Protein AF-A0A7X9I9Z4-F1 (afdb_monomer_lite)

Structure (mmCIF, N/CA/C/O backbone):
data_AF-A0A7X9I9Z4-F1
#
_entry.id   AF-A0A7X9I9Z4-F1
#
loop_
_atom_site.group_PDB
_atom_site.id
_atom_site.type_symbol
_atom_site.label_atom_id
_atom_site.label_alt_id
_atom_site.label_comp_id
_atom_site.label_asym_id
_atom_site.label_entity_id
_atom_site.label_seq_id
_atom_site.pdbx_PDB_ins_code
_atom_site.Cartn_x
_atom_site.Cartn_y
_atom_site.Cartn_z
_atom_site.occupancy
_atom_site.B_iso_or_equiv
_atom_site.auth_seq_id
_atom_site.auth_comp_id
_atom_site.auth_asym_id
_atom_site.auth_atom_id
_atom_site.pdbx_PDB_model_num
ATOM 1 N N . ASN A 1 1 ? 42.803 -15.560 -2.818 1.00 35.59 1 ASN A N 1
ATOM 2 C CA . ASN A 1 1 ? 41.695 -15.821 -3.758 1.00 35.59 1 ASN A CA 1
ATOM 3 C C . ASN A 1 1 ? 41.104 -14.498 -4.175 1.00 35.59 1 ASN A C 1
ATOM 5 O O . ASN A 1 1 ? 40.700 -13.744 -3.303 1.00 35.59 1 ASN A O 1
ATOM 9 N N . ALA A 1 2 ? 41.193 -14.170 -5.462 1.00 39.62 2 ALA A N 1
ATOM 10 C CA . ALA A 1 2 ? 40.847 -12.855 -5.988 1.00 39.62 2 ALA A CA 1
ATOM 11 C C . ALA A 1 2 ? 39.334 -12.614 -5.877 1.00 39.62 2 ALA A C 1
ATOM 13 O O . ALA A 1 2 ? 38.557 -13.270 -6.563 1.00 39.62 2 ALA A O 1
ATOM 14 N N . ALA A 1 3 ? 38.933 -11.693 -4.999 1.00 50.62 3 ALA A N 1
ATOM 15 C CA . ALA A 1 3 ? 37.580 -11.156 -4.969 1.00 50.62 3 ALA A CA 1
ATOM 16 C C . ALA A 1 3 ? 37.408 -10.282 -6.216 1.00 50.62 3 ALA A C 1
ATOM 18 O O . ALA A 1 3 ? 38.032 -9.224 -6.324 1.00 50.62 3 ALA A O 1
ATOM 19 N N . TYR A 1 4 ? 36.643 -10.756 -7.198 1.00 59.09 4 TYR A N 1
ATOM 20 C CA . TYR A 1 4 ? 36.340 -9.946 -8.371 1.00 59.09 4 TYR A CA 1
ATOM 21 C C . TYR A 1 4 ? 35.452 -8.775 -7.911 1.00 59.09 4 TYR A C 1
ATOM 23 O O . TYR A 1 4 ? 34.507 -9.004 -7.162 1.00 59.09 4 TYR A O 1
ATOM 31 N N . PRO A 1 5 ? 35.712 -7.520 -8.312 1.00 59.19 5 PRO A N 1
ATOM 32 C CA . PRO A 1 5 ? 34.943 -6.361 -7.836 1.00 59.19 5 PRO A CA 1
ATOM 33 C C . PRO A 1 5 ? 33.440 -6.447 -8.152 1.00 59.19 5 PRO A C 1
ATOM 35 O O . PRO A 1 5 ? 32.635 -5.809 -7.481 1.00 59.19 5 PRO A O 1
ATOM 38 N N . LEU A 1 6 ? 33.074 -7.247 -9.159 1.00 61.81 6 LEU A N 1
ATOM 39 C CA . LEU A 1 6 ? 31.692 -7.515 -9.559 1.00 61.81 6 LEU A CA 1
ATOM 40 C C . LEU A 1 6 ? 31.030 -8.651 -8.767 1.00 61.81 6 LEU A C 1
ATOM 42 O O . LEU A 1 6 ? 29.814 -8.769 -8.827 1.00 61.81 6 LEU A O 1
ATOM 46 N N . ASP A 1 7 ? 31.786 -9.433 -7.993 1.00 58.59 7 ASP A N 1
ATOM 47 C CA . ASP A 1 7 ? 31.263 -10.528 -7.157 1.00 58.59 7 ASP A CA 1
ATOM 48 C C . ASP A 1 7 ? 30.369 -9.999 -6.018 1.00 58.59 7 ASP A C 1
ATOM 50 O O . ASP A 1 7 ? 29.419 -10.646 -5.592 1.00 58.59 7 ASP A O 1
ATOM 54 N N . SER A 1 8 ? 30.616 -8.756 -5.587 1.00 54.66 8 SER A N 1
ATOM 55 C CA . SER A 1 8 ? 29.765 -8.020 -4.641 1.00 54.66 8 SER A CA 1
ATOM 56 C C . SER A 1 8 ? 28.506 -7.418 -5.286 1.00 54.66 8 SER A C 1
ATOM 58 O O . SER A 1 8 ? 27.714 -6.779 -4.594 1.00 54.66 8 SER A O 1
ATOM 60 N N . SER A 1 9 ? 28.333 -7.552 -6.605 1.00 58.53 9 SER A N 1
ATOM 61 C CA . SER A 1 9 ? 27.191 -7.018 -7.354 1.00 58.53 9 SER A CA 1
ATOM 62 C C . SER A 1 9 ? 26.320 -8.153 -7.890 1.00 58.53 9 SER A C 1
ATOM 64 O O . SER A 1 9 ? 26.822 -9.219 -8.227 1.00 58.53 9 SER A O 1
ATOM 66 N N . ALA A 1 10 ? 25.013 -7.927 -8.027 1.00 59.19 10 ALA A N 1
ATOM 67 C CA . ALA A 1 10 ? 24.075 -8.917 -8.568 1.00 59.19 10 ALA A CA 1
ATOM 68 C C . ALA A 1 10 ? 24.186 -9.096 -10.101 1.00 59.19 10 ALA A C 1
ATOM 70 O O . ALA A 1 10 ? 23.282 -9.622 -10.749 1.00 59.19 10 ALA A O 1
ATOM 71 N N . VAL A 1 11 ? 25.292 -8.650 -10.704 1.00 66.62 11 VAL A N 1
ATOM 72 C CA . VAL A 1 11 ? 25.532 -8.757 -12.141 1.00 66.62 11 VAL A CA 1
ATOM 73 C C . VAL A 1 11 ? 25.856 -10.210 -12.477 1.00 66.62 11 VAL A C 1
ATOM 75 O O . VAL A 1 11 ? 26.805 -10.790 -11.957 1.00 66.62 11 VAL A O 1
ATOM 78 N N . HIS A 1 12 ? 25.086 -10.804 -13.387 1.00 65.56 12 HIS A N 1
ATOM 79 C CA . HIS A 1 12 ? 25.364 -12.156 -13.863 1.00 65.56 12 HIS A CA 1
ATOM 80 C C . HIS A 1 12 ? 26.758 -12.245 -14.525 1.00 65.56 12 HIS A C 1
ATOM 82 O O . HIS A 1 12 ? 27.126 -11.330 -15.267 1.00 65.56 12 HIS A O 1
ATOM 88 N N . PRO A 1 13 ? 27.507 -13.357 -14.356 1.00 69.25 13 PRO A N 1
ATOM 89 C CA . PRO A 1 13 ? 28.825 -13.553 -14.979 1.00 69.25 13 PRO A CA 1
ATOM 90 C C . PRO A 1 13 ? 28.808 -13.406 -16.503 1.00 69.25 13 PRO A C 1
ATOM 92 O O . PRO A 1 13 ? 29.781 -12.966 -17.112 1.00 69.25 13 PRO A O 1
ATOM 95 N N . GLU A 1 14 ? 27.668 -13.725 -17.121 1.00 71.69 14 GLU A N 1
ATOM 96 C CA . GLU A 1 14 ? 27.436 -13.537 -18.551 1.00 71.69 14 GLU A CA 1
ATOM 97 C C . GLU A 1 14 ? 27.520 -12.064 -18.966 1.00 71.69 14 GLU A C 1
ATOM 99 O O . GLU A 1 14 ? 27.846 -11.784 -20.104 1.00 71.69 14 GLU A O 1
ATOM 104 N N . SER A 1 15 ? 27.334 -11.110 -18.057 1.00 71.38 15 SER A N 1
ATOM 105 C CA . SER A 1 15 ? 27.369 -9.673 -18.342 1.00 71.38 15 SER A CA 1
ATOM 106 C C . SER A 1 15 ? 28.726 -9.018 -18.063 1.00 71.38 15 SER A C 1
ATOM 108 O O . SER A 1 15 ? 28.914 -7.853 -18.411 1.00 71.38 15 SER A O 1
ATOM 110 N N . TYR A 1 16 ? 29.699 -9.730 -17.479 1.00 77.50 16 TYR A N 1
ATOM 111 C CA . TYR A 1 16 ? 30.996 -9.149 -17.085 1.00 77.50 16 TYR A CA 1
ATOM 112 C C . TYR A 1 16 ? 31.761 -8.567 -18.273 1.00 77.50 16 TYR A C 1
ATOM 114 O O . TYR A 1 16 ? 32.224 -7.430 -18.215 1.00 77.50 16 TYR A O 1
ATOM 122 N N . HIS A 1 17 ? 31.777 -9.289 -19.394 1.00 79.62 17 HIS A N 1
ATOM 123 C CA . HIS A 1 17 ? 32.445 -8.856 -20.621 1.00 79.62 17 HIS A CA 1
ATOM 124 C C . HIS A 1 17 ? 31.892 -7.527 -21.178 1.00 79.62 17 HIS A C 1
ATOM 126 O O . HIS A 1 17 ? 32.603 -6.777 -21.851 1.00 79.62 17 HIS A O 1
ATOM 132 N N . ILE A 1 18 ? 30.621 -7.217 -20.900 1.00 80.44 18 ILE A N 1
ATOM 133 C CA . ILE A 1 18 ? 29.968 -5.967 -21.306 1.00 80.44 18 ILE A CA 1
ATOM 134 C C . ILE A 1 18 ? 30.423 -4.828 -20.400 1.00 80.44 18 ILE A C 1
ATOM 136 O O . ILE A 1 18 ? 30.786 -3.762 -20.894 1.00 80.44 18 ILE A O 1
ATOM 140 N N . VAL A 1 19 ? 30.453 -5.067 -19.087 1.00 78.19 19 VAL A N 1
ATOM 141 C CA . VAL A 1 19 ? 30.915 -4.090 -18.093 1.00 78.19 19 VAL A CA 1
ATOM 142 C C . VAL A 1 19 ? 32.387 -3.743 -18.308 1.00 78.19 19 VAL A C 1
ATOM 144 O O . VAL A 1 19 ? 32.751 -2.570 -18.274 1.00 78.19 19 VAL A O 1
ATOM 147 N N . GLU A 1 20 ? 33.226 -4.736 -18.609 1.00 79.94 20 GLU A N 1
ATOM 148 C CA . GLU A 1 20 ? 34.637 -4.526 -18.948 1.00 79.94 20 GLU A CA 1
ATOM 149 C C . GLU A 1 20 ? 34.803 -3.659 -20.201 1.00 79.94 20 GLU A C 1
ATOM 151 O O . GLU A 1 20 ? 35.607 -2.727 -20.205 1.00 79.94 20 GLU A O 1
ATOM 156 N N . ARG A 1 21 ? 34.004 -3.903 -21.251 1.00 81.56 21 ARG A N 1
ATOM 157 C CA . ARG A 1 21 ? 34.006 -3.051 -22.451 1.00 81.56 21 ARG A CA 1
ATOM 158 C C . ARG A 1 21 ? 33.553 -1.624 -22.156 1.00 81.56 21 ARG A C 1
ATOM 160 O O . ARG A 1 21 ? 34.166 -0.695 -22.669 1.00 81.56 21 ARG A O 1
ATOM 167 N N . MET A 1 22 ? 32.512 -1.447 -21.342 1.00 82.75 22 MET A N 1
ATOM 168 C CA . MET A 1 22 ? 32.032 -0.120 -20.938 1.00 82.75 22 MET A CA 1
ATOM 169 C C . MET A 1 22 ? 33.099 0.647 -20.149 1.00 82.75 22 MET A C 1
ATOM 171 O O . MET A 1 22 ? 33.321 1.830 -20.397 1.00 82.75 22 MET A O 1
ATOM 175 N N . ALA A 1 23 ? 33.790 -0.032 -19.231 1.00 80.56 23 ALA A N 1
ATOM 176 C CA . ALA A 1 23 ? 34.884 0.542 -18.456 1.00 80.56 23 ALA A CA 1
ATOM 177 C C . ALA A 1 23 ? 36.075 0.932 -19.355 1.00 80.56 23 ALA A C 1
ATOM 179 O O . ALA A 1 23 ? 36.628 2.024 -19.219 1.00 80.56 23 ALA A O 1
ATOM 180 N N . ALA A 1 24 ? 36.418 0.083 -20.331 1.00 82.19 24 ALA A N 1
ATOM 181 C CA . ALA A 1 24 ? 37.474 0.358 -21.304 1.00 82.19 24 ALA A CA 1
ATOM 182 C C . ALA A 1 24 ? 37.153 1.558 -22.218 1.00 82.19 24 ALA A C 1
ATOM 184 O O . ALA A 1 24 ? 38.034 2.383 -22.460 1.00 82.19 24 ALA A O 1
ATOM 185 N N . ASP A 1 25 ? 35.906 1.690 -22.686 1.00 81.81 25 ASP A N 1
ATOM 186 C CA . ASP A 1 25 ? 35.445 2.819 -23.518 1.00 81.81 25 ASP A CA 1
ATOM 187 C C . ASP A 1 25 ? 35.518 4.154 -22.755 1.00 81.81 25 ASP A C 1
ATOM 189 O O . ASP A 1 25 ? 35.906 5.176 -23.315 1.00 81.81 25 ASP A O 1
ATOM 193 N N . LEU A 1 26 ? 35.235 4.126 -21.449 1.00 76.25 26 LEU A N 1
ATOM 194 C CA . LEU A 1 26 ? 35.314 5.280 -20.546 1.00 76.25 26 LEU A CA 1
ATOM 195 C C . LEU A 1 26 ? 36.705 5.498 -19.929 1.00 76.25 26 LEU A C 1
ATOM 197 O O . LEU A 1 26 ? 36.865 6.366 -19.065 1.00 76.25 26 LEU A O 1
ATOM 201 N N . ASN A 1 27 ? 37.701 4.708 -20.349 1.00 80.06 27 ASN A N 1
ATOM 202 C CA . ASN A 1 27 ? 39.071 4.724 -19.832 1.00 80.06 27 ASN A CA 1
ATOM 203 C C . ASN A 1 27 ? 39.128 4.720 -18.289 1.00 80.06 27 ASN A C 1
ATOM 205 O O . ASN A 1 27 ? 39.925 5.421 -17.663 1.00 80.06 27 ASN A O 1
ATOM 209 N N . CYS A 1 28 ? 38.223 3.975 -17.654 1.00 75.75 28 CYS A N 1
ATOM 210 C CA . CYS A 1 28 ? 38.081 3.929 -16.206 1.00 75.75 28 CYS A CA 1
ATOM 211 C C . CYS A 1 28 ? 38.127 2.487 -15.695 1.00 75.75 28 CYS A C 1
ATOM 213 O O . CYS A 1 28 ? 37.880 1.531 -16.426 1.00 75.75 28 CYS A O 1
ATOM 215 N N . GLY A 1 29 ? 38.482 2.312 -14.422 1.00 79.50 29 GLY A N 1
ATOM 216 C CA . GLY A 1 29 ? 38.403 1.002 -13.780 1.00 79.50 29 GLY A CA 1
ATOM 217 C C . GLY A 1 29 ? 36.951 0.591 -13.522 1.00 79.50 29 GLY A C 1
ATOM 218 O O . GLY A 1 29 ? 36.084 1.441 -13.339 1.00 79.50 29 GLY A O 1
ATOM 219 N N . ILE A 1 30 ? 36.684 -0.713 -13.418 1.00 76.06 30 ILE A N 1
ATOM 220 C CA . ILE A 1 30 ? 35.345 -1.241 -13.091 1.00 76.06 30 ILE A CA 1
ATOM 221 C C . ILE A 1 30 ? 34.823 -0.647 -11.769 1.00 76.06 30 ILE A C 1
ATOM 223 O O . ILE A 1 30 ? 33.673 -0.231 -11.689 1.00 76.06 30 ILE A O 1
ATOM 227 N N . MET A 1 31 ? 35.681 -0.530 -10.747 1.00 70.38 31 MET A N 1
ATOM 228 C CA . MET A 1 31 ? 35.314 0.108 -9.474 1.00 70.38 31 MET A CA 1
ATOM 229 C C . MET A 1 31 ? 34.980 1.596 -9.632 1.00 70.38 31 MET A C 1
ATOM 231 O O . MET A 1 31 ? 34.036 2.076 -9.016 1.00 70.38 31 MET A O 1
ATOM 235 N N . GLU A 1 32 ? 35.703 2.314 -10.493 1.00 72.56 32 GLU A N 1
ATOM 236 C CA . GLU A 1 32 ? 35.418 3.720 -10.804 1.00 72.56 32 GLU A CA 1
ATOM 237 C C . GLU A 1 32 ? 34.091 3.869 -11.548 1.00 72.56 32 GLU A C 1
ATOM 239 O O . GLU A 1 32 ? 33.344 4.812 -11.303 1.00 72.56 32 GLU A O 1
ATOM 244 N N . LEU A 1 33 ? 33.760 2.919 -12.425 1.00 75.75 33 LEU A N 1
ATOM 245 C CA . LEU A 1 33 ? 32.470 2.869 -13.109 1.00 75.75 33 LEU A CA 1
ATOM 246 C C . LEU A 1 33 ? 31.309 2.614 -12.132 1.00 75.75 33 LEU A C 1
ATOM 248 O O . LEU A 1 33 ? 30.211 3.135 -12.323 1.00 75.75 33 LEU A O 1
ATOM 252 N N . ILE A 1 34 ? 31.548 1.841 -11.068 1.00 73.94 34 ILE A N 1
ATOM 253 C CA . ILE A 1 34 ? 30.593 1.588 -9.975 1.00 73.94 34 ILE A CA 1
ATOM 254 C C . ILE A 1 34 ? 30.505 2.785 -9.010 1.00 73.94 34 ILE A C 1
ATOM 256 O O . ILE A 1 34 ? 29.430 3.086 -8.493 1.00 73.94 34 ILE A O 1
ATOM 260 N N . ALA A 1 35 ? 31.589 3.530 -8.800 1.00 71.88 35 ALA A N 1
ATOM 261 C CA . ALA A 1 35 ? 31.589 4.703 -7.927 1.00 71.88 35 ALA A CA 1
ATOM 262 C C . ALA A 1 35 ? 31.016 5.961 -8.608 1.00 71.88 35 ALA A C 1
ATOM 264 O O . ALA A 1 35 ? 30.339 6.762 -7.966 1.00 71.88 35 ALA A O 1
ATOM 265 N N . ASN A 1 36 ? 31.259 6.137 -9.910 1.00 74.81 36 ASN A N 1
ATOM 266 C CA . ASN A 1 36 ? 30.993 7.385 -10.617 1.00 74.81 36 ASN A CA 1
ATOM 267 C C . ASN A 1 36 ? 29.722 7.308 -11.484 1.00 74.81 36 ASN A C 1
ATOM 269 O O . ASN A 1 36 ? 29.697 6.700 -12.556 1.00 74.81 36 ASN A O 1
ATOM 273 N N . GLU A 1 37 ? 28.649 7.950 -11.014 1.00 71.00 37 GLU A N 1
ATOM 274 C CA . GLU A 1 37 ? 27.349 7.954 -11.694 1.00 71.00 37 GLU A CA 1
ATOM 275 C C . GLU A 1 37 ? 27.362 8.712 -13.030 1.00 71.00 37 GLU A C 1
ATOM 277 O O . GLU A 1 37 ? 26.680 8.299 -13.970 1.00 71.00 37 GLU A O 1
ATOM 282 N N . GLU A 1 38 ? 28.147 9.785 -13.147 1.00 73.88 38 GLU A N 1
ATOM 283 C CA . GLU A 1 38 ? 28.208 10.594 -14.371 1.00 73.88 38 GLU A CA 1
ATOM 284 C C . GLU A 1 38 ? 28.752 9.772 -15.540 1.00 73.88 38 GLU A C 1
ATOM 286 O O . GLU A 1 38 ? 28.153 9.742 -16.616 1.00 73.88 38 GLU A O 1
ATOM 291 N N . LYS A 1 39 ? 29.808 8.989 -15.283 1.00 73.62 39 LYS A N 1
ATOM 292 C CA . LYS A 1 39 ? 30.386 8.070 -16.271 1.00 73.62 39 LYS A CA 1
ATOM 293 C C . LYS A 1 39 ? 29.369 7.034 -16.749 1.00 73.62 39 LYS A C 1
ATOM 295 O O . LYS A 1 39 ? 29.287 6.781 -17.944 1.00 73.62 39 LYS A O 1
ATOM 300 N N . ARG A 1 40 ? 28.534 6.483 -15.856 1.00 74.19 40 ARG A N 1
ATOM 301 C CA . ARG A 1 40 ? 27.471 5.529 -16.236 1.00 74.19 40 ARG A CA 1
ATOM 302 C C . ARG A 1 40 ? 26.394 6.149 -17.119 1.00 74.19 40 ARG A C 1
ATOM 304 O O . ARG A 1 40 ? 25.893 5.481 -18.019 1.00 74.19 40 ARG A O 1
ATOM 311 N N . ARG A 1 41 ? 26.029 7.408 -16.864 1.00 73.25 41 ARG A N 1
ATOM 312 C CA . ARG A 1 41 ? 25.047 8.140 -17.682 1.00 73.25 41 ARG A CA 1
ATOM 313 C C . ARG A 1 41 ? 25.592 8.487 -19.066 1.00 73.25 41 ARG A C 1
ATOM 315 O O . ARG A 1 41 ? 24.811 8.583 -20.008 1.00 73.25 41 ARG A O 1
ATOM 322 N N . GLU A 1 42 ? 26.907 8.645 -19.192 1.00 77.00 42 GLU A N 1
ATOM 323 C CA . GLU A 1 42 ? 27.580 8.897 -20.469 1.00 77.00 42 GLU A CA 1
ATOM 324 C C . GLU A 1 42 ? 27.682 7.636 -21.356 1.00 77.00 42 GLU A C 1
ATOM 326 O O . GLU A 1 42 ? 27.857 7.742 -22.574 1.00 77.00 42 GLU A O 1
ATOM 331 N N . ILE A 1 43 ? 27.488 6.434 -20.787 1.00 79.00 43 ILE A N 1
ATOM 332 C CA . ILE A 1 43 ? 27.492 5.175 -21.545 1.00 79.00 43 ILE A CA 1
ATOM 333 C C . ILE A 1 43 ? 26.339 5.155 -22.550 1.00 79.00 43 ILE A C 1
ATOM 335 O O . ILE A 1 43 ? 25.159 5.036 -22.210 1.00 79.00 43 ILE A O 1
ATOM 339 N N . LYS A 1 44 ? 26.692 5.131 -23.835 1.00 80.25 44 LYS A N 1
ATOM 340 C CA . LYS A 1 44 ? 25.737 4.882 -24.919 1.00 80.25 44 LYS A CA 1
ATOM 341 C C . LYS A 1 44 ? 25.451 3.387 -25.036 1.00 80.25 44 LYS A C 1
ATOM 343 O O . LYS A 1 44 ? 26.129 2.684 -25.783 1.00 80.25 44 LYS A O 1
ATOM 348 N N . LEU A 1 45 ? 24.425 2.912 -24.324 1.00 78.50 45 LEU A N 1
ATOM 349 C CA . LEU A 1 45 ? 24.000 1.499 -24.305 1.00 78.50 45 LEU A CA 1
ATOM 350 C C . LEU A 1 45 ? 23.765 0.923 -25.710 1.00 78.50 45 LEU A C 1
ATOM 352 O O . LEU A 1 45 ? 24.011 -0.254 -25.941 1.00 78.50 45 LEU A O 1
ATOM 356 N N . GLU A 1 46 ? 23.358 1.755 -26.667 1.00 77.44 46 GLU A N 1
ATOM 357 C CA . GLU A 1 46 ? 23.118 1.361 -28.061 1.00 77.44 46 GLU A CA 1
ATOM 358 C C . GLU A 1 46 ? 24.339 0.720 -28.737 1.00 77.44 46 GLU A C 1
ATOM 360 O O . GLU A 1 46 ? 24.182 -0.170 -29.568 1.00 77.44 46 GLU A O 1
ATOM 365 N N . LYS A 1 47 ? 25.559 1.108 -28.340 1.00 77.62 47 LYS A N 1
ATOM 366 C CA . LYS A 1 47 ? 26.807 0.531 -28.869 1.00 77.62 47 LYS A CA 1
ATOM 367 C C . LYS A 1 47 ? 27.080 -0.893 -28.380 1.00 77.62 47 LYS A C 1
ATOM 369 O O . LYS A 1 47 ? 27.887 -1.598 -28.978 1.00 77.62 47 LYS A O 1
ATOM 374 N N . TYR A 1 48 ? 26.441 -1.295 -27.286 1.00 77.25 48 TYR A N 1
ATOM 375 C CA . TYR A 1 48 ? 26.674 -2.570 -26.610 1.00 77.25 48 TYR A CA 1
ATOM 376 C C . TYR A 1 48 ? 25.540 -3.571 -26.853 1.00 77.25 48 TYR A C 1
ATOM 378 O O . TYR A 1 48 ? 25.549 -4.658 -26.277 1.00 77.25 48 TYR A O 1
ATOM 386 N N . ILE A 1 49 ? 24.568 -3.219 -27.706 1.00 76.88 49 ILE A N 1
ATOM 387 C CA . ILE A 1 49 ? 23.498 -4.126 -28.120 1.00 76.88 49 ILE A CA 1
ATOM 388 C C . ILE A 1 49 ? 24.125 -5.266 -28.919 1.00 76.88 49 ILE A C 1
ATOM 390 O O . ILE A 1 49 ? 24.785 -5.054 -29.935 1.00 76.88 49 ILE A O 1
ATOM 394 N N . THR A 1 50 ? 23.893 -6.489 -28.464 1.00 76.50 50 THR A N 1
ATOM 395 C CA . THR A 1 50 ? 24.283 -7.710 -29.173 1.00 76.50 50 THR A CA 1
ATOM 396 C C . THR A 1 50 ? 23.029 -8.538 -29.454 1.00 76.50 50 THR A C 1
ATOM 398 O O . THR A 1 50 ? 22.008 -8.338 -28.796 1.00 76.50 50 THR A O 1
ATOM 401 N N . PRO A 1 51 ? 23.055 -9.494 -30.400 1.00 71.12 51 PRO A N 1
ATOM 402 C CA . PRO A 1 51 ? 21.911 -10.382 -30.632 1.00 71.12 51 PRO A CA 1
ATOM 403 C C . PRO A 1 51 ? 21.514 -11.205 -29.393 1.00 71.12 51 PRO A C 1
ATOM 405 O O . PRO A 1 51 ? 20.377 -11.659 -29.315 1.00 71.12 51 PRO A O 1
ATOM 408 N N . SER A 1 52 ? 22.426 -11.370 -28.427 1.00 65.88 52 SER A N 1
ATOM 409 C CA . SER A 1 52 ? 22.173 -12.059 -27.156 1.00 65.88 52 SER A CA 1
ATOM 410 C C . SER A 1 52 ? 21.743 -11.111 -26.028 1.00 65.88 52 SER A C 1
ATOM 412 O O . SER A 1 52 ? 21.088 -11.541 -25.084 1.00 65.88 52 SER A O 1
ATOM 414 N N . VAL A 1 53 ? 22.089 -9.818 -26.108 1.00 70.62 53 VAL A N 1
ATOM 415 C CA . VAL A 1 53 ? 21.856 -8.833 -25.039 1.00 70.62 53 VAL A CA 1
ATOM 416 C C . VAL A 1 53 ? 21.207 -7.575 -25.604 1.00 70.62 53 VAL A C 1
ATOM 418 O O . VAL A 1 53 ? 21.837 -6.764 -26.287 1.00 70.62 53 VAL A O 1
ATOM 421 N N . GLY A 1 54 ? 19.923 -7.405 -25.290 1.00 77.56 54 GLY A N 1
ATOM 422 C CA . GLY A 1 54 ? 19.133 -6.257 -25.714 1.00 77.56 54 GLY A CA 1
ATOM 423 C C . GLY A 1 54 ? 19.300 -5.027 -24.818 1.00 77.56 54 GLY A C 1
ATOM 424 O O . GLY A 1 54 ? 19.772 -5.093 -23.683 1.00 77.56 54 GLY A O 1
ATOM 425 N N . LEU A 1 55 ? 18.801 -3.891 -25.308 1.00 75.31 55 LEU A N 1
ATOM 426 C CA . LEU A 1 55 ? 18.703 -2.632 -24.565 1.00 75.31 55 LEU A CA 1
ATOM 427 C C . LEU A 1 55 ? 18.051 -2.742 -23.164 1.00 75.31 55 LEU A C 1
ATOM 429 O O . LEU A 1 55 ? 18.545 -2.062 -22.262 1.00 75.31 55 LEU A O 1
ATOM 433 N N . PRO A 1 56 ? 16.998 -3.559 -22.919 1.00 73.62 56 PRO A N 1
ATOM 434 C CA . PRO A 1 56 ? 16.479 -3.739 -21.559 1.00 73.62 56 PRO A CA 1
ATOM 435 C C . PRO A 1 56 ? 17.505 -4.383 -20.618 1.00 73.62 56 PRO A C 1
ATOM 437 O O . PRO A 1 56 ? 17.684 -3.894 -19.508 1.00 73.62 56 PRO A O 1
ATOM 440 N N . THR A 1 57 ? 18.228 -5.404 -21.075 1.00 77.88 57 THR A N 1
ATOM 441 C CA . THR A 1 57 ? 19.257 -6.093 -20.284 1.00 77.88 57 THR A CA 1
ATOM 442 C C . THR A 1 57 ? 20.435 -5.172 -19.973 1.00 77.88 57 THR A C 1
ATOM 444 O O . THR A 1 57 ? 20.924 -5.149 -18.853 1.00 77.88 57 THR A O 1
ATOM 447 N N . LEU A 1 58 ? 20.859 -4.345 -20.933 1.00 79.06 58 LEU A N 1
ATOM 448 C CA . LEU A 1 58 ? 21.928 -3.362 -20.716 1.00 79.06 58 LEU A CA 1
ATOM 449 C C . LEU A 1 58 ? 21.545 -2.297 -19.683 1.00 79.06 58 LEU A C 1
ATOM 451 O O . LEU A 1 58 ? 22.373 -1.913 -18.859 1.00 79.06 58 LEU A O 1
ATOM 455 N N . LYS A 1 59 ? 20.292 -1.826 -19.715 1.00 77.94 59 LYS A N 1
ATOM 456 C CA . LYS A 1 59 ? 19.769 -0.906 -18.695 1.00 77.94 59 LYS A CA 1
ATOM 457 C C . LYS A 1 59 ? 19.765 -1.548 -17.314 1.00 77.94 59 LYS A C 1
ATOM 459 O O . LYS A 1 59 ? 20.128 -0.876 -16.356 1.00 77.94 59 LYS A O 1
ATOM 464 N N . ASP A 1 60 ? 19.377 -2.816 -17.239 1.00 74.56 60 ASP A N 1
ATOM 465 C CA . ASP A 1 60 ? 19.369 -3.593 -16.003 1.00 74.56 60 ASP A CA 1
ATOM 466 C C . ASP A 1 60 ? 20.787 -3.713 -15.429 1.00 74.56 60 ASP A C 1
ATOM 468 O O . ASP A 1 60 ? 21.033 -3.264 -14.318 1.00 74.56 60 ASP A O 1
ATOM 472 N N . ILE A 1 61 ? 21.765 -4.123 -16.244 1.00 76.44 61 ILE A N 1
ATOM 473 C CA . ILE A 1 61 ? 23.180 -4.214 -15.843 1.00 76.44 61 ILE A CA 1
ATOM 474 C C . ILE A 1 61 ? 23.706 -2.876 -15.304 1.00 76.44 61 ILE A C 1
ATOM 476 O O .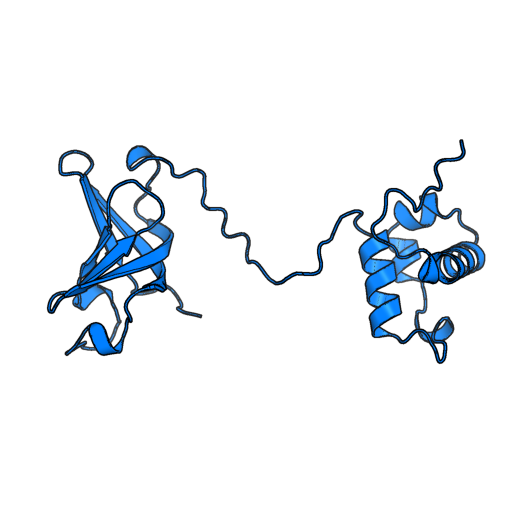 ILE A 1 61 ? 24.321 -2.837 -14.243 1.00 76.44 61 ILE A O 1
ATOM 480 N N . VAL A 1 62 ? 23.468 -1.759 -16.002 1.00 76.00 62 VAL A N 1
ATOM 481 C CA . VAL A 1 62 ? 23.930 -0.435 -15.539 1.00 76.00 62 VAL A CA 1
ATOM 482 C C . VAL A 1 62 ? 23.221 0.003 -14.257 1.00 76.00 62 VAL A C 1
ATOM 484 O O . VAL A 1 62 ? 23.815 0.684 -13.419 1.00 76.00 62 VAL A O 1
ATOM 487 N N . GLN A 1 63 ? 21.967 -0.402 -14.079 1.00 72.38 63 GLN A N 1
ATOM 488 C CA . GLN A 1 63 ? 21.202 -0.148 -12.868 1.00 72.38 63 GLN A CA 1
ATOM 489 C C . GLN A 1 63 ? 21.700 -0.987 -11.679 1.00 72.38 63 GLN A C 1
ATOM 491 O O . GLN A 1 63 ? 21.788 -0.445 -10.576 1.00 72.38 63 GLN A O 1
ATOM 496 N N . GLU A 1 64 ? 22.083 -2.244 -11.909 1.00 74.44 64 GLU A N 1
ATOM 497 C CA . GLU A 1 64 ? 22.723 -3.126 -10.923 1.00 74.44 64 GLU A CA 1
ATOM 498 C C . GLU A 1 64 ? 24.111 -2.610 -10.521 1.00 74.44 64 GLU A C 1
ATOM 500 O O . GLU A 1 64 ? 24.447 -2.555 -9.338 1.00 74.44 64 GLU A O 1
ATOM 505 N N . LEU A 1 65 ? 24.901 -2.117 -11.482 1.00 71.19 65 LEU A N 1
ATOM 506 C CA . LEU A 1 65 ? 26.181 -1.451 -11.203 1.00 71.19 65 LEU A CA 1
ATOM 507 C C . LEU A 1 65 ? 26.014 -0.161 -10.390 1.00 71.19 65 LEU A C 1
ATOM 509 O O . LEU A 1 65 ? 26.929 0.234 -9.672 1.00 71.19 65 LEU A O 1
ATOM 513 N N . ALA A 1 66 ? 24.871 0.520 -10.506 1.00 66.31 66 ALA A N 1
ATOM 514 C CA . ALA A 1 66 ? 24.590 1.730 -9.742 1.00 66.31 66 ALA A CA 1
ATOM 515 C C . ALA A 1 66 ? 24.163 1.444 -8.292 1.00 66.31 66 ALA A C 1
ATOM 517 O O . ALA A 1 66 ? 24.242 2.349 -7.459 1.00 66.31 66 ALA A O 1
ATOM 518 N N . LYS A 1 67 ? 23.692 0.226 -7.986 1.00 63.53 67 LYS A N 1
ATOM 519 C CA . LYS A 1 67 ? 23.239 -0.187 -6.652 1.00 63.53 67 LYS A CA 1
ATOM 520 C C . LYS A 1 67 ? 23.472 -1.696 -6.459 1.00 63.53 67 LYS A C 1
ATOM 522 O O . LYS A 1 67 ? 22.615 -2.468 -6.883 1.00 63.53 67 LYS A O 1
ATOM 527 N N . PRO A 1 68 ? 24.559 -2.136 -5.794 1.00 49.28 68 PRO A N 1
ATOM 528 C CA . PRO A 1 68 ? 24.708 -3.546 -5.444 1.00 49.28 68 PRO A CA 1
ATOM 529 C C . PRO A 1 68 ? 23.542 -3.957 -4.529 1.00 49.28 68 PRO A C 1
ATOM 531 O O . PRO A 1 68 ? 23.429 -3.456 -3.412 1.00 49.28 68 PRO A O 1
ATOM 534 N N . GLY A 1 69 ? 22.645 -4.818 -5.023 1.00 50.50 69 GLY A N 1
ATOM 535 C CA . GLY A 1 69 ? 21.517 -5.354 -4.250 1.00 50.50 69 GLY A CA 1
ATOM 536 C C . GLY A 1 69 ? 20.135 -4.802 -4.606 1.00 50.50 69 GLY A C 1
ATOM 537 O O . GLY A 1 69 ? 19.268 -4.729 -3.734 1.00 50.50 69 GLY A O 1
ATOM 538 N N . ARG A 1 70 ? 19.889 -4.405 -5.861 1.00 43.53 70 ARG A N 1
ATOM 539 C CA . ARG A 1 70 ? 18.537 -4.044 -6.293 1.00 43.53 70 ARG A CA 1
ATOM 540 C C . ARG A 1 70 ? 17.788 -5.290 -6.753 1.00 43.53 70 ARG A C 1
ATOM 542 O O . ARG A 1 70 ? 17.785 -5.632 -7.921 1.00 43.53 70 ARG A O 1
ATOM 549 N N . ASP A 1 71 ? 17.086 -5.932 -5.828 1.00 49.53 71 ASP A N 1
ATOM 550 C CA . ASP A 1 71 ? 16.099 -6.951 -6.184 1.00 49.53 71 ASP A CA 1
ATOM 551 C C . ASP A 1 71 ? 15.063 -6.341 -7.164 1.00 49.53 71 ASP A C 1
ATOM 553 O O . ASP A 1 71 ? 14.374 -5.374 -6.816 1.00 49.53 71 ASP A O 1
ATOM 557 N N . PRO A 1 72 ? 14.924 -6.855 -8.402 1.00 51.81 72 PRO A N 1
ATOM 558 C CA . PRO A 1 72 ? 13.973 -6.340 -9.388 1.00 51.81 72 PRO A CA 1
ATOM 559 C C . PRO A 1 72 ? 12.535 -6.818 -9.125 1.00 51.81 72 PRO A C 1
ATOM 561 O O . PRO A 1 72 ? 11.617 -6.534 -9.905 1.00 51.81 72 PRO A O 1
ATOM 564 N N . ARG A 1 73 ? 12.290 -7.533 -8.018 1.00 49.31 73 ARG A N 1
ATOM 565 C CA . ARG A 1 73 ? 10.945 -7.950 -7.624 1.00 49.31 73 ARG A CA 1
ATOM 566 C C . ARG A 1 73 ? 10.154 -6.797 -7.011 1.00 49.31 73 ARG A C 1
ATOM 568 O O . ARG A 1 73 ? 10.104 -6.588 -5.807 1.00 49.31 73 ARG A O 1
ATOM 575 N N . SER A 1 74 ? 9.398 -6.181 -7.914 1.00 42.28 74 SER A N 1
ATOM 576 C CA . SER A 1 74 ? 8.213 -5.365 -7.689 1.00 42.28 74 SER A CA 1
ATOM 577 C C . SER A 1 74 ? 8.446 -3.991 -7.085 1.00 42.28 74 SER A C 1
ATOM 579 O O . SER A 1 74 ? 9.194 -3.776 -6.142 1.00 42.28 74 SER A O 1
ATOM 581 N N . LYS A 1 75 ? 7.646 -3.051 -7.584 1.00 42.09 75 LYS A N 1
ATOM 582 C CA . LYS A 1 75 ? 7.159 -1.918 -6.805 1.00 42.09 75 LYS A CA 1
ATOM 583 C C . LYS A 1 75 ? 6.428 -2.447 -5.564 1.00 42.09 75 LYS A C 1
ATOM 585 O O . LYS A 1 75 ? 5.207 -2.367 -5.478 1.00 42.09 75 LYS A O 1
ATOM 590 N N . ILE A 1 76 ? 7.146 -2.980 -4.591 1.00 45.19 76 ILE A N 1
ATOM 591 C CA . ILE A 1 76 ? 6.699 -2.875 -3.221 1.00 45.19 76 ILE A CA 1
ATOM 592 C C . ILE A 1 76 ? 6.974 -1.403 -2.942 1.00 45.19 76 ILE A C 1
ATOM 594 O O . ILE A 1 76 ? 8.106 -1.005 -2.689 1.00 45.19 76 ILE A O 1
ATOM 598 N N . LYS A 1 77 ? 5.940 -0.555 -3.104 1.00 41.47 77 LYS A N 1
ATOM 599 C CA . LYS A 1 77 ? 5.825 0.626 -2.237 1.00 41.47 77 LYS A CA 1
ATOM 600 C C . LYS A 1 77 ? 6.286 0.114 -0.893 1.00 41.47 77 LYS A C 1
ATOM 602 O O . LYS A 1 77 ? 5.686 -0.870 -0.468 1.00 41.47 77 LYS A O 1
ATOM 607 N N . GLU A 1 78 ? 7.348 0.676 -0.331 1.00 39.09 78 GLU A N 1
ATOM 608 C CA . GLU A 1 78 ? 7.756 0.404 1.036 1.00 39.09 78 GLU A CA 1
ATOM 609 C C . GLU A 1 78 ? 6.509 0.581 1.905 1.00 39.09 78 GLU A C 1
ATOM 611 O O . GLU A 1 78 ? 6.172 1.661 2.376 1.00 39.09 78 GLU A O 1
ATOM 616 N N . PHE A 1 79 ? 5.762 -0.507 2.056 1.00 43.53 79 PHE A N 1
ATOM 617 C CA . PHE A 1 79 ? 4.925 -0.783 3.179 1.00 43.53 79 PHE A CA 1
ATOM 618 C C . PHE A 1 79 ? 5.944 -1.094 4.249 1.00 43.53 79 PHE A C 1
ATOM 620 O O . PHE A 1 79 ? 6.130 -2.237 4.657 1.00 43.53 79 PHE A O 1
ATOM 627 N N . SER A 1 80 ? 6.632 -0.044 4.685 1.00 42.84 80 SER A N 1
ATOM 628 C CA . SER A 1 80 ? 6.933 0.078 6.080 1.00 42.84 80 SER A CA 1
ATOM 629 C C . SER A 1 80 ? 5.559 -0.071 6.727 1.00 42.84 80 SER A C 1
ATOM 631 O O . SER A 1 80 ? 4.799 0.886 6.871 1.00 42.84 80 SER A O 1
ATOM 633 N N . PHE A 1 81 ? 5.208 -1.306 7.093 1.00 47.28 81 PHE A N 1
ATOM 634 C CA . PHE A 1 81 ? 4.765 -1.501 8.452 1.00 47.28 81 PHE A CA 1
ATOM 635 C C . PHE A 1 81 ? 5.816 -0.731 9.246 1.00 47.28 81 PHE A C 1
ATOM 637 O O . PHE A 1 81 ? 6.913 -1.226 9.479 1.00 47.28 81 PHE A O 1
ATOM 644 N N . ALA A 1 82 ? 5.551 0.557 9.512 1.00 47.44 82 ALA A N 1
ATOM 645 C CA . ALA A 1 82 ? 6.143 1.185 10.670 1.00 47.44 82 ALA A CA 1
ATOM 646 C C . ALA A 1 82 ? 5.980 0.130 11.758 1.00 47.44 82 ALA A C 1
ATOM 648 O O . ALA A 1 82 ? 4.915 -0.490 11.776 1.00 47.44 82 ALA A O 1
ATOM 649 N N . ASP A 1 83 ? 7.039 -0.159 12.503 1.00 52.12 83 ASP A N 1
ATOM 650 C CA . ASP A 1 83 ? 7.120 -1.126 13.597 1.00 52.12 83 ASP A CA 1
ATOM 651 C C . ASP A 1 83 ? 5.988 -0.941 14.634 1.00 52.12 83 ASP A C 1
ATOM 653 O O . ASP A 1 83 ? 6.203 -0.611 15.792 1.00 52.12 83 ASP A O 1
ATOM 657 N N . ILE A 1 84 ? 4.745 -1.128 14.212 1.00 60.41 84 ILE A N 1
ATOM 658 C CA . ILE A 1 84 ? 3.513 -0.965 14.952 1.00 60.41 84 ILE A CA 1
ATOM 659 C C . ILE A 1 84 ? 3.237 -2.367 15.456 1.00 60.41 84 ILE A C 1
ATOM 661 O O . ILE A 1 84 ? 2.499 -3.151 14.862 1.00 60.41 84 ILE A O 1
ATOM 665 N N . HIS A 1 85 ? 3.907 -2.698 16.550 1.00 63.38 85 HIS A N 1
ATOM 666 C CA . HIS A 1 85 ? 3.665 -3.940 17.278 1.00 63.38 85 HIS A CA 1
ATOM 667 C C . HIS A 1 85 ? 2.496 -3.777 18.258 1.00 63.38 85 HIS A C 1
ATOM 669 O O . HIS A 1 85 ? 1.881 -4.763 18.676 1.00 63.38 85 HIS A O 1
ATOM 675 N N . SER A 1 86 ? 2.156 -2.525 18.587 1.00 69.12 86 SER A N 1
ATOM 676 C CA . SER A 1 86 ? 1.211 -2.163 19.635 1.00 69.12 86 SER A CA 1
ATOM 677 C C . SER A 1 86 ? 0.261 -1.046 19.212 1.00 69.12 86 SER A C 1
ATOM 679 O O . SER A 1 86 ? 0.550 -0.211 18.362 1.00 69.12 86 SER A O 1
ATOM 681 N N . MET A 1 87 ? -0.896 -1.012 19.872 1.00 71.44 87 MET A N 1
ATOM 682 C CA . MET A 1 87 ? -1.899 0.050 19.726 1.00 71.44 87 MET A CA 1
ATOM 683 C C . MET A 1 87 ? -1.415 1.429 20.214 1.00 71.44 87 MET A C 1
ATOM 685 O O . MET A 1 87 ? -2.030 2.436 19.890 1.00 71.44 87 MET A O 1
ATOM 689 N N . GLU A 1 88 ? -0.316 1.472 20.965 1.00 74.00 88 GLU A N 1
ATOM 690 C CA . GLU A 1 88 ? 0.320 2.688 21.488 1.00 74.00 88 GLU A CA 1
ATOM 691 C C . GLU A 1 88 ? 1.078 3.469 20.401 1.00 74.00 88 GLU A C 1
ATOM 693 O O . GLU A 1 88 ? 1.171 4.691 20.474 1.00 74.00 88 GLU A O 1
ATOM 698 N N . ASP A 1 89 ? 1.554 2.777 19.362 1.00 72.50 89 ASP A N 1
ATOM 699 C CA . ASP A 1 89 ? 2.241 3.370 18.207 1.00 72.50 89 ASP A CA 1
ATOM 700 C C . ASP A 1 89 ? 1.266 3.921 17.153 1.00 72.50 89 ASP A C 1
ATOM 702 O O . ASP A 1 89 ? 1.667 4.551 16.170 1.00 72.50 89 ASP A O 1
ATOM 706 N N . LEU A 1 90 ? -0.036 3.684 17.332 1.00 77.69 90 LEU A N 1
ATOM 707 C CA . LEU A 1 90 ? -1.057 4.128 16.395 1.00 77.69 90 LEU A CA 1
ATOM 708 C C . LEU A 1 90 ? -1.362 5.610 16.600 1.00 77.69 90 LEU A C 1
ATOM 710 O O . LEU A 1 90 ? -1.934 6.018 17.610 1.00 77.69 90 LEU A O 1
ATOM 714 N N . VAL A 1 91 ? -1.069 6.410 15.579 1.00 79.31 91 VAL A N 1
ATOM 715 C CA . VAL A 1 91 ? -1.406 7.834 15.569 1.00 79.31 91 VAL A CA 1
ATOM 716 C C . VAL A 1 91 ? -2.666 8.065 14.725 1.00 79.31 91 VAL A C 1
ATOM 718 O O . VAL A 1 91 ? -2.699 7.670 13.550 1.00 79.31 91 VAL A O 1
ATOM 721 N N . PRO A 1 92 ? -3.709 8.732 15.261 1.00 85.25 92 PRO A N 1
ATOM 722 C CA . PRO A 1 92 ? -4.866 9.117 14.464 1.00 85.25 92 PRO A CA 1
ATOM 723 C C . PRO A 1 92 ? -4.425 10.002 13.293 1.00 85.25 92 PRO A C 1
ATOM 725 O O . PRO A 1 92 ? -3.667 10.957 13.441 1.00 85.25 92 PRO A O 1
ATOM 728 N N . GLY A 1 93 ? -4.893 9.667 12.095 1.00 84.56 93 GLY A N 1
ATOM 729 C CA . GLY A 1 93 ? -4.491 10.302 10.846 1.00 84.56 93 GLY A CA 1
ATOM 730 C C . GLY A 1 93 ? -3.528 9.473 9.995 1.00 84.56 93 GLY A C 1
ATOM 731 O O . GLY A 1 93 ? -3.431 9.732 8.793 1.00 84.56 93 GLY A O 1
ATOM 732 N N . MET A 1 94 ? -2.871 8.465 10.570 1.00 83.56 94 MET A N 1
ATOM 733 C CA . MET A 1 94 ? -1.963 7.587 9.839 1.00 83.56 94 MET A CA 1
ATOM 734 C C . MET A 1 94 ? -2.727 6.668 8.880 1.00 83.56 94 MET A C 1
ATOM 736 O O . MET A 1 94 ? -3.823 6.199 9.188 1.00 83.56 94 MET A O 1
ATOM 740 N N . VAL A 1 95 ? -2.146 6.421 7.705 1.00 86.31 95 VAL A N 1
ATOM 741 C CA . VAL A 1 95 ? -2.660 5.458 6.726 1.00 86.31 95 VAL A CA 1
ATOM 742 C C . VAL A 1 95 ? -1.790 4.215 6.778 1.00 86.31 95 VAL A C 1
ATOM 744 O O . VAL A 1 95 ? -0.577 4.309 6.609 1.00 86.31 95 VAL A O 1
ATOM 747 N N . VAL A 1 96 ? -2.418 3.067 6.993 1.00 85.62 96 VAL A N 1
ATOM 748 C CA . VAL A 1 96 ? -1.760 1.768 7.118 1.00 85.62 96 VAL A CA 1
ATOM 749 C C . VAL A 1 96 ? -2.411 0.747 6.179 1.00 85.62 96 VAL A C 1
ATOM 751 O O . VAL A 1 96 ? -3.612 0.842 5.893 1.00 85.62 96 VAL A O 1
ATOM 754 N N . PRO A 1 97 ? -1.642 -0.225 5.657 1.00 87.00 97 PRO A N 1
ATOM 755 C CA . PRO A 1 97 ? -2.228 -1.410 5.049 1.00 87.00 97 PRO A CA 1
ATOM 756 C C . PRO A 1 97 ? -3.016 -2.205 6.082 1.00 87.00 97 PRO A C 1
ATOM 758 O O . PRO A 1 97 ? -2.645 -2.270 7.250 1.00 87.00 97 PRO A O 1
ATOM 761 N N . GLY A 1 98 ? -4.042 -2.898 5.615 1.00 88.62 98 GLY A N 1
ATOM 762 C CA . GLY A 1 98 ? -4.666 -3.954 6.383 1.00 88.62 98 GLY A CA 1
ATOM 763 C C . GLY A 1 98 ? -5.331 -5.003 5.508 1.00 88.62 98 GLY A C 1
ATOM 764 O O . GLY A 1 98 ? -5.469 -4.842 4.293 1.00 88.62 98 GLY A O 1
ATOM 765 N N . ILE A 1 99 ? -5.732 -6.098 6.139 1.00 90.31 99 ILE A N 1
ATOM 766 C CA . ILE A 1 99 ? -6.407 -7.229 5.514 1.00 90.31 99 ILE A CA 1
ATOM 767 C C . ILE A 1 99 ? -7.795 -7.347 6.123 1.00 90.31 99 ILE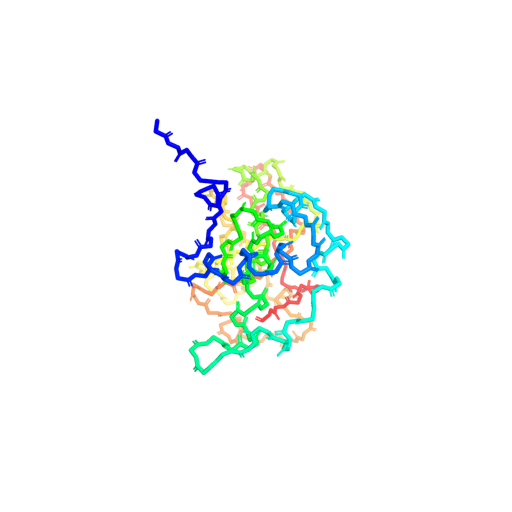 A C 1
ATOM 769 O O . ILE A 1 99 ? -7.958 -7.370 7.338 1.00 90.31 99 ILE A O 1
ATOM 773 N N . VAL A 1 100 ? -8.816 -7.436 5.278 1.00 92.06 100 VAL A N 1
ATOM 774 C CA . VAL A 1 100 ? -10.196 -7.609 5.737 1.00 92.06 100 VAL A CA 1
ATOM 775 C C . VAL A 1 100 ? -10.360 -9.001 6.349 1.00 92.06 100 VAL A C 1
ATOM 777 O O . VAL A 1 100 ? -10.371 -9.999 5.629 1.00 92.06 100 VAL A O 1
ATOM 780 N N . THR A 1 101 ? -10.523 -9.078 7.665 1.00 91.69 101 THR A N 1
ATOM 781 C CA . THR A 1 101 ? -10.702 -10.341 8.397 1.00 91.69 101 THR A CA 1
ATOM 782 C C . THR A 1 1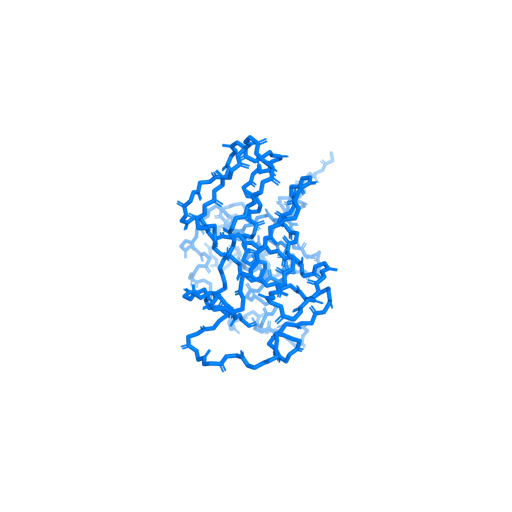01 ? -12.159 -10.759 8.469 1.00 91.69 101 THR A C 1
ATOM 784 O O . THR A 1 101 ? -12.460 -11.950 8.477 1.00 91.69 101 THR A O 1
ATOM 787 N N . ASN A 1 102 ? -13.083 -9.796 8.496 1.00 90.62 102 ASN A N 1
ATOM 788 C CA . ASN A 1 102 ? -14.509 -10.085 8.568 1.00 90.62 102 ASN A CA 1
ATOM 789 C C . ASN A 1 102 ? -15.351 -8.948 7.974 1.00 90.62 102 ASN A C 1
ATOM 791 O O . ASN A 1 102 ? -15.003 -7.776 8.088 1.00 90.62 102 ASN A O 1
ATOM 795 N N . VAL A 1 103 ? -16.494 -9.275 7.373 1.00 90.31 103 VAL A N 1
ATOM 796 C CA . VAL A 1 103 ? -17.426 -8.289 6.806 1.00 90.31 103 VAL A CA 1
ATOM 797 C C . VAL A 1 103 ? -18.798 -8.487 7.437 1.00 90.31 103 VAL A C 1
ATOM 799 O O . VAL A 1 103 ? -19.357 -9.579 7.420 1.00 90.31 103 VAL A O 1
ATOM 802 N N . THR A 1 104 ? -19.356 -7.415 7.988 1.00 88.75 104 THR A N 1
ATOM 803 C CA . THR A 1 104 ? -20.656 -7.395 8.673 1.00 88.75 104 THR A CA 1
ATOM 804 C C . THR A 1 104 ? -21.589 -6.390 8.004 1.00 88.75 104 THR A C 1
ATOM 806 O O . THR A 1 104 ? -21.144 -5.568 7.217 1.00 88.75 104 THR A O 1
ATOM 809 N N . LYS A 1 105 ? -22.889 -6.389 8.322 1.00 86.25 105 LYS A N 1
ATOM 810 C CA . LYS A 1 105 ? -23.851 -5.456 7.694 1.00 86.25 105 LYS A CA 1
ATOM 811 C C . LYS A 1 105 ? -23.573 -3.974 7.973 1.00 86.25 105 LYS A C 1
ATOM 813 O O . LYS A 1 105 ? -23.975 -3.131 7.183 1.00 86.25 105 LYS A O 1
ATOM 818 N N . PHE A 1 106 ? -22.910 -3.650 9.081 1.00 86.44 106 PHE A N 1
ATOM 819 C CA . PHE A 1 106 ? -22.647 -2.268 9.496 1.00 86.44 106 PHE A CA 1
ATOM 820 C C . PHE A 1 106 ? -21.198 -1.821 9.240 1.00 86.44 106 PHE A C 1
ATOM 822 O O . PHE A 1 106 ? -20.848 -0.675 9.527 1.00 86.44 106 PHE A O 1
ATOM 829 N N . GLY A 1 107 ? -20.345 -2.695 8.695 1.00 90.06 107 GLY A N 1
ATOM 830 C CA . GLY A 1 107 ? -18.933 -2.390 8.483 1.00 90.06 107 GLY A CA 1
ATOM 831 C C . GLY A 1 107 ? -18.064 -3.613 8.205 1.00 90.06 107 GLY A C 1
ATOM 832 O O . GLY A 1 107 ? -18.563 -4.721 8.029 1.00 90.06 107 GLY A O 1
ATOM 833 N N . ALA A 1 108 ? -16.749 -3.425 8.200 1.00 91.88 108 ALA A N 1
ATOM 834 C CA . ALA A 1 108 ? -15.775 -4.504 8.056 1.00 91.88 108 ALA A CA 1
ATOM 835 C C . ALA A 1 108 ? -14.681 -4.392 9.111 1.00 91.88 108 ALA A C 1
ATOM 837 O O . ALA A 1 108 ? -14.298 -3.293 9.510 1.00 91.88 108 ALA A O 1
ATOM 838 N N . PHE A 1 109 ? -14.192 -5.546 9.536 1.00 92.75 109 PHE A N 1
ATOM 839 C CA . PHE A 1 109 ? -13.026 -5.683 10.384 1.00 92.75 109 PHE A CA 1
ATOM 840 C C . PHE A 1 109 ? -11.797 -5.831 9.504 1.00 92.75 109 PHE A C 1
ATOM 842 O O . PHE A 1 109 ? -11.797 -6.604 8.541 1.00 92.75 109 PHE A O 1
ATOM 849 N N . VAL A 1 110 ? -10.785 -5.036 9.818 1.00 91.50 110 VAL A N 1
ATOM 850 C CA . VAL A 1 110 ? -9.523 -4.987 9.101 1.00 91.50 110 VAL A CA 1
ATOM 851 C C . VAL A 1 110 ? -8.411 -5.188 10.115 1.00 91.50 110 VAL A C 1
ATOM 853 O O . VAL A 1 110 ? -8.284 -4.415 11.067 1.00 91.50 110 VAL A O 1
ATOM 856 N N . ASP A 1 111 ? -7.614 -6.220 9.888 1.00 90.00 111 ASP A N 1
ATOM 857 C CA . ASP A 1 111 ? -6.373 -6.449 10.606 1.00 90.00 111 ASP A CA 1
ATOM 858 C C . ASP A 1 111 ? -5.274 -5.583 9.992 1.00 90.00 111 ASP A C 1
ATOM 860 O O . ASP A 1 111 ? -5.011 -5.654 8.792 1.00 90.00 111 ASP A O 1
ATOM 864 N N . ILE A 1 112 ? -4.658 -4.741 10.815 1.00 85.56 112 ILE A N 1
ATOM 865 C CA . ILE A 1 112 ? -3.575 -3.829 10.427 1.00 85.56 112 ILE A CA 1
ATOM 866 C C . ILE A 1 112 ? -2.207 -4.303 10.943 1.00 85.56 112 ILE A C 1
ATOM 868 O O . ILE A 1 112 ? -1.246 -3.541 10.912 1.00 85.56 112 ILE A O 1
ATOM 872 N N . GLY A 1 113 ? -2.111 -5.555 11.412 1.00 80.44 113 GLY A N 1
ATOM 873 C CA . GLY A 1 113 ? -0.871 -6.153 11.915 1.00 80.44 113 GLY A CA 1
ATOM 874 C C . GLY A 1 113 ? -0.647 -5.975 13.418 1.00 80.44 113 GLY A C 1
ATOM 875 O O . GLY A 1 113 ? 0.438 -6.263 13.914 1.00 80.44 113 GLY A O 1
ATOM 876 N N . ILE A 1 114 ? -1.670 -5.535 14.153 1.00 81.50 114 ILE A N 1
ATOM 877 C CA . ILE A 1 114 ? -1.665 -5.472 15.620 1.00 81.50 114 ILE A CA 1
ATOM 878 C C . ILE A 1 114 ? -2.512 -6.619 16.183 1.00 81.50 114 ILE A C 1
ATOM 880 O O . ILE A 1 114 ? -3.327 -7.209 15.486 1.00 81.50 114 ILE A O 1
ATOM 884 N N . LYS A 1 115 ? -2.414 -6.903 17.486 1.00 79.81 115 LYS A N 1
ATOM 885 C CA . LYS A 1 115 ? -3.229 -7.953 18.145 1.00 79.81 115 LYS A CA 1
ATOM 886 C C . LYS A 1 115 ? -4.754 -7.750 18.087 1.00 79.81 115 LYS A C 1
ATOM 888 O O . LYS A 1 115 ? -5.487 -8.597 18.589 1.00 79.81 115 LYS A O 1
ATOM 893 N N . GLN A 1 116 ? -5.227 -6.624 17.567 1.00 83.38 116 GLN A N 1
ATOM 894 C CA . GLN A 1 116 ? -6.601 -6.167 17.675 1.00 83.38 116 GLN A CA 1
ATOM 895 C C . GLN A 1 116 ? -7.129 -5.673 16.326 1.00 83.38 116 GLN A C 1
ATOM 897 O O . GLN A 1 116 ? -6.570 -4.754 15.735 1.00 83.38 116 GLN A O 1
ATOM 902 N N . ASP A 1 117 ? -8.253 -6.222 15.870 1.00 88.12 117 ASP A N 1
ATOM 903 C CA . ASP A 1 117 ? -8.882 -5.764 14.632 1.00 88.12 117 ASP A CA 1
ATOM 904 C C . ASP A 1 117 ? -9.423 -4.335 14.761 1.00 88.12 117 ASP A C 1
ATOM 906 O O . ASP A 1 117 ? -10.049 -3.960 15.763 1.00 88.12 117 ASP A O 1
ATOM 910 N N . GLY A 1 118 ? -9.254 -3.552 13.698 1.00 90.38 118 GLY A N 1
ATOM 911 C CA . GLY A 1 118 ? -9.905 -2.259 13.562 1.00 90.38 118 GLY A CA 1
ATOM 912 C C . GLY A 1 118 ? -11.239 -2.371 12.829 1.00 90.38 118 GLY A C 1
ATOM 913 O O . GLY A 1 118 ? -11.406 -3.167 11.906 1.00 90.38 118 GLY A O 1
ATOM 914 N N . LEU A 1 119 ? -12.208 -1.547 13.226 1.00 92.25 119 LEU A N 1
ATOM 915 C CA . LEU A 1 119 ? -13.533 -1.512 12.610 1.00 92.25 119 LEU A CA 1
ATOM 916 C C . LEU A 1 119 ? -13.631 -0.344 11.626 1.00 92.25 119 LEU A C 1
ATOM 918 O O . LEU A 1 119 ? -13.530 0.821 12.017 1.00 92.25 119 LEU A O 1
ATOM 922 N N . VAL A 1 120 ? -13.947 -0.653 10.371 1.00 92.00 120 VAL A N 1
ATOM 923 C CA . VAL A 1 120 ? -14.387 0.322 9.371 1.00 92.00 120 VAL A CA 1
ATOM 924 C C . VAL A 1 120 ? -15.910 0.356 9.351 1.00 92.00 120 VAL A C 1
ATOM 926 O O . VAL A 1 120 ? -16.557 -0.601 8.927 1.00 92.00 120 VAL A O 1
ATOM 929 N N . HIS A 1 121 ? -16.500 1.469 9.783 1.00 91.06 121 HIS A N 1
ATOM 930 C CA . HIS A 1 121 ? -17.948 1.668 9.690 1.00 91.06 121 HIS A CA 1
ATOM 931 C C . HIS A 1 121 ? -18.391 1.813 8.226 1.00 91.06 121 HIS A C 1
ATOM 933 O O . HIS A 1 121 ? -17.665 2.393 7.419 1.00 91.06 121 HIS A O 1
ATOM 939 N N . ILE A 1 122 ? -19.601 1.364 7.882 1.00 88.31 122 ILE A N 1
ATOM 940 C CA . ILE A 1 122 ? -20.143 1.434 6.513 1.00 88.31 122 ILE A CA 1
ATOM 941 C C . ILE A 1 122 ? -20.107 2.856 5.923 1.00 88.31 122 ILE A C 1
ATOM 943 O O . ILE A 1 122 ? -19.765 3.042 4.757 1.00 88.31 122 ILE A O 1
ATOM 947 N N . SER A 1 123 ? -20.345 3.881 6.748 1.00 87.31 123 SER A N 1
ATOM 948 C CA . SER A 1 123 ? -20.262 5.298 6.350 1.00 87.31 123 SER A CA 1
ATOM 949 C C . SER A 1 123 ? -18.834 5.787 6.072 1.00 87.31 123 SER A C 1
ATOM 951 O O . SER A 1 123 ? -18.649 6.807 5.414 1.00 87.31 123 SER A O 1
ATOM 953 N N . ASN A 1 124 ? -17.829 5.070 6.578 1.00 87.25 124 ASN A N 1
ATOM 954 C CA . ASN A 1 124 ? -16.406 5.362 6.408 1.00 87.25 124 ASN A CA 1
ATOM 955 C C . ASN A 1 124 ? -15.749 4.470 5.342 1.00 87.25 124 ASN A C 1
ATOM 957 O O . ASN A 1 124 ? -14.545 4.576 5.117 1.00 87.25 124 ASN A O 1
ATOM 961 N N . MET A 1 125 ? -16.514 3.598 4.675 1.00 86.25 125 MET A N 1
ATOM 962 C CA . MET A 1 125 ? -16.003 2.766 3.583 1.00 86.25 125 MET A CA 1
ATOM 963 C C . MET A 1 125 ? -15.870 3.530 2.266 1.00 86.25 125 MET A C 1
ATOM 965 O O . MET A 1 125 ? -14.960 3.263 1.488 1.00 86.25 125 MET A O 1
ATOM 969 N N . SER A 1 126 ? -16.778 4.469 1.996 1.00 82.38 126 SER A N 1
ATOM 970 C CA . SER A 1 126 ? -16.807 5.219 0.739 1.00 82.38 126 SER A CA 1
ATOM 971 C C . SER A 1 126 ? -17.438 6.601 0.916 1.00 82.38 126 SER A C 1
ATOM 973 O O . SER A 1 126 ? -18.133 6.870 1.892 1.00 82.38 126 SER A O 1
ATOM 975 N N . ASN A 1 127 ? -17.197 7.491 -0.050 1.00 78.94 127 ASN A N 1
ATOM 976 C CA . ASN A 1 127 ? -17.882 8.785 -0.149 1.00 78.94 127 ASN A CA 1
ATOM 977 C C . ASN A 1 127 ? -19.342 8.651 -0.603 1.00 78.94 127 ASN A C 1
ATOM 979 O O . ASN A 1 127 ? -20.127 9.571 -0.399 1.00 78.94 127 ASN A O 1
ATOM 983 N N . SER A 1 128 ? -19.683 7.534 -1.248 1.00 79.25 128 SER A N 1
ATOM 984 C CA . SER A 1 128 ? -21.031 7.257 -1.750 1.00 79.25 128 SER A CA 1
ATOM 985 C C . SER A 1 128 ? -21.834 6.425 -0.755 1.00 79.25 128 SER A C 1
ATOM 987 O O . SER A 1 128 ? -21.261 5.747 0.096 1.00 79.25 128 SER A O 1
ATOM 989 N N . TYR A 1 129 ? -23.163 6.448 -0.884 1.00 79.75 129 TYR A N 1
ATOM 990 C CA . TYR A 1 129 ? -24.040 5.594 -0.086 1.00 79.75 129 TYR A CA 1
ATOM 991 C C . TYR A 1 129 ? -23.724 4.117 -0.342 1.00 79.75 129 TYR A C 1
ATOM 993 O O . TYR A 1 129 ? -23.794 3.639 -1.475 1.00 79.75 129 TYR A O 1
ATOM 1001 N N . VAL A 1 130 ? -23.374 3.402 0.724 1.00 78.50 130 VAL A N 1
ATOM 1002 C CA . VAL A 1 130 ? -23.055 1.976 0.689 1.00 78.50 130 VAL A CA 1
ATOM 1003 C C . VAL A 1 130 ? -24.236 1.221 1.278 1.00 78.50 130 VAL A C 1
ATOM 1005 O O . VAL A 1 130 ? -24.515 1.348 2.465 1.00 78.50 130 VAL A O 1
ATOM 1008 N N . SER A 1 131 ? -24.938 0.448 0.452 1.00 82.00 131 SER A N 1
ATOM 1009 C CA . SER A 1 131 ? -26.029 -0.419 0.924 1.00 82.00 131 SER A CA 1
ATOM 1010 C C . SER A 1 131 ? -25.510 -1.744 1.478 1.00 82.00 131 SER A C 1
ATOM 1012 O O . SER A 1 131 ? -26.038 -2.246 2.461 1.00 82.00 131 SER A O 1
ATOM 1014 N N . ASP A 1 132 ? -24.450 -2.282 0.867 1.00 82.75 132 ASP A N 1
ATOM 1015 C CA . ASP A 1 132 ? -23.832 -3.548 1.256 1.00 82.75 132 ASP A CA 1
ATOM 1016 C C . ASP A 1 132 ? -22.305 -3.406 1.289 1.00 82.75 132 ASP A C 1
ATOM 1018 O O . ASP A 1 132 ? -21.686 -3.222 0.233 1.00 82.75 132 ASP A O 1
ATOM 1022 N N . PRO A 1 133 ? -21.668 -3.538 2.463 1.00 83.44 133 PRO A N 1
ATOM 1023 C CA . PRO A 1 133 ? -20.215 -3.440 2.585 1.00 83.44 133 PRO A CA 1
ATOM 1024 C C . PRO A 1 133 ? -19.496 -4.575 1.841 1.00 83.44 133 PRO A C 1
ATOM 1026 O O . PRO A 1 133 ? -18.431 -4.354 1.271 1.00 83.44 133 PRO A O 1
ATOM 1029 N N . SER A 1 134 ? -20.117 -5.755 1.727 1.00 84.25 134 SER A N 1
ATOM 1030 C CA . SER A 1 134 ? -19.587 -6.903 0.972 1.00 84.25 134 SER A CA 1
ATOM 1031 C C . SER A 1 134 ? -19.420 -6.654 -0.533 1.00 84.25 134 SER A C 1
ATOM 1033 O O . SER A 1 134 ? -18.752 -7.432 -1.209 1.00 84.25 134 SER A O 1
ATOM 1035 N N . LYS A 1 135 ? -20.031 -5.594 -1.084 1.00 82.38 135 LYS A N 1
ATOM 1036 C CA . LYS A 1 135 ? -19.819 -5.187 -2.484 1.00 82.38 135 LYS A CA 1
ATOM 1037 C C . LYS A 1 135 ? -18.572 -4.320 -2.661 1.00 82.38 135 LYS A C 1
ATOM 1039 O O . LYS A 1 135 ? -18.052 -4.246 -3.768 1.00 82.38 135 LYS A O 1
ATOM 1044 N N . ILE A 1 136 ? -18.117 -3.666 -1.592 1.00 82.38 136 ILE A N 1
ATOM 1045 C CA . ILE A 1 136 ? -16.940 -2.788 -1.601 1.00 82.38 136 ILE A CA 1
ATOM 1046 C C . ILE A 1 136 ? -15.693 -3.565 -1.204 1.00 82.38 136 ILE A C 1
ATOM 1048 O O . ILE A 1 136 ? -14.647 -3.411 -1.829 1.00 82.38 136 ILE A O 1
ATOM 1052 N N . VAL A 1 137 ? -15.817 -4.402 -0.174 1.00 85.62 137 VAL A N 1
ATOM 1053 C CA . VAL A 1 137 ? -14.712 -5.183 0.376 1.00 85.62 137 VAL A CA 1
ATOM 1054 C C . VAL A 1 137 ? -15.039 -6.666 0.409 1.00 85.62 137 VAL A C 1
ATOM 1056 O O . VAL A 1 137 ? -16.161 -7.071 0.716 1.00 85.62 137 VAL A O 1
ATOM 1059 N N . LYS A 1 138 ? -14.032 -7.484 0.114 1.00 88.06 138 LYS A N 1
ATOM 1060 C CA . LYS A 1 138 ? -14.087 -8.943 0.209 1.00 88.06 138 LYS A CA 1
ATOM 1061 C C . LYS A 1 138 ? -13.278 -9.431 1.403 1.00 88.06 138 LYS A C 1
ATOM 1063 O O . LYS A 1 138 ? -12.325 -8.785 1.827 1.00 88.06 138 LYS A O 1
ATOM 1068 N N . LEU A 1 139 ? -13.644 -10.601 1.915 1.00 90.19 139 LEU A N 1
ATOM 1069 C CA . LEU A 1 139 ? -12.858 -11.308 2.923 1.00 90.19 139 LEU A CA 1
ATOM 1070 C C . LEU A 1 139 ? -11.437 -11.568 2.391 1.00 90.19 139 LEU A C 1
ATOM 1072 O O . LEU A 1 139 ? -11.288 -11.963 1.235 1.00 90.19 139 LEU A O 1
ATOM 1076 N N . HIS A 1 140 ? -10.421 -11.366 3.228 1.00 88.44 140 HIS A N 1
ATOM 1077 C CA . HIS A 1 140 ? -8.991 -11.457 2.901 1.00 88.44 140 HIS A CA 1
ATOM 1078 C C . HIS A 1 140 ? -8.496 -10.456 1.846 1.00 88.44 140 HIS A C 1
ATOM 1080 O O . HIS A 1 140 ? -7.409 -10.613 1.294 1.00 88.44 140 HIS A O 1
ATOM 1086 N N . GLN A 1 141 ? -9.272 -9.415 1.543 1.00 86.94 141 GLN A N 1
ATOM 1087 C CA . GLN A 1 141 ? -8.819 -8.366 0.642 1.00 86.94 141 GLN A CA 1
ATOM 1088 C C . GLN A 1 141 ? -7.824 -7.449 1.353 1.00 86.94 141 GLN A C 1
ATOM 1090 O O . GLN A 1 141 ? -8.081 -6.982 2.462 1.00 86.94 141 GLN A O 1
ATOM 1095 N N . HIS A 1 142 ? -6.721 -7.146 0.673 1.00 88.00 142 HIS A N 1
ATOM 1096 C CA . HIS A 1 142 ? -5.799 -6.100 1.092 1.00 88.00 142 HIS A CA 1
ATOM 1097 C C . HIS A 1 142 ? -6.407 -4.733 0.787 1.00 88.00 142 HIS A C 1
ATOM 1099 O O . HIS A 1 142 ? -6.795 -4.453 -0.349 1.00 88.00 142 HIS A O 1
ATOM 1105 N N . VAL A 1 143 ? -6.496 -3.891 1.808 1.00 88.00 143 VAL A N 1
ATOM 1106 C CA . VAL A 1 143 ? -7.075 -2.552 1.731 1.00 88.00 143 VAL A CA 1
ATOM 1107 C C . VAL A 1 143 ? -6.167 -1.553 2.426 1.00 88.00 143 VAL A C 1
ATOM 1109 O O . VAL A 1 143 ? -5.427 -1.886 3.348 1.00 88.00 143 VAL A O 1
ATOM 1112 N N . MET A 1 144 ? -6.237 -0.304 1.988 1.00 88.25 144 MET A N 1
ATOM 1113 C CA . MET A 1 144 ? -5.587 0.800 2.683 1.00 88.25 144 MET A CA 1
ATOM 1114 C C . MET A 1 144 ? -6.598 1.482 3.599 1.00 88.25 144 MET A C 1
ATOM 1116 O O . MET A 1 144 ? -7.678 1.875 3.150 1.00 88.25 144 MET A O 1
ATOM 1120 N N . VAL A 1 145 ? -6.254 1.637 4.872 1.00 89.19 145 VAL A N 1
ATOM 1121 C CA . VAL A 1 145 ? -7.132 2.222 5.890 1.00 89.19 145 VAL A CA 1
ATOM 1122 C C . VAL A 1 145 ? -6.424 3.346 6.626 1.00 89.19 145 VAL A C 1
ATOM 1124 O O . VAL A 1 145 ? -5.224 3.308 6.867 1.00 89.19 145 VAL A O 1
ATOM 1127 N N . LYS A 1 146 ? -7.182 4.374 6.983 1.00 90.00 146 LYS A N 1
ATOM 1128 C CA . LYS A 1 146 ? -6.746 5.494 7.804 1.00 90.00 146 LYS A CA 1
ATOM 1129 C C . LYS A 1 146 ? -7.272 5.322 9.218 1.00 90.00 146 LYS A C 1
ATOM 1131 O O . LYS A 1 146 ? -8.464 5.079 9.404 1.00 90.00 146 LYS A O 1
ATOM 1136 N N . ILE A 1 147 ? -6.402 5.503 10.197 1.00 89.62 147 ILE A N 1
ATOM 1137 C CA . ILE A 1 147 ? -6.758 5.513 11.611 1.00 89.62 147 ILE A CA 1
ATOM 1138 C C . ILE A 1 147 ? -7.501 6.817 11.892 1.00 89.62 147 ILE A C 1
ATOM 1140 O O . ILE A 1 147 ? -6.977 7.899 11.632 1.00 89.62 147 ILE A O 1
ATOM 1144 N N . LEU A 1 148 ? -8.741 6.725 12.363 1.00 89.88 148 LEU A N 1
ATOM 1145 C CA . LEU A 1 148 ? -9.506 7.887 12.816 1.00 89.88 148 LEU A CA 1
ATOM 1146 C C . LEU A 1 148 ? -9.293 8.124 14.301 1.00 89.88 148 LEU A C 1
ATOM 1148 O O . LEU A 1 148 ? -9.050 9.255 14.704 1.00 89.88 148 LEU A O 1
ATOM 1152 N N . ASP A 1 149 ? -9.392 7.052 15.078 1.00 87.88 149 ASP A N 1
ATOM 1153 C CA . ASP A 1 149 ? -9.389 7.102 16.530 1.00 87.88 149 ASP A CA 1
ATOM 1154 C C . ASP A 1 149 ? -8.880 5.772 17.097 1.00 87.88 149 ASP A C 1
ATOM 1156 O O . ASP A 1 149 ? -9.069 4.714 16.483 1.00 87.88 149 ASP A O 1
ATOM 1160 N N . VAL A 1 150 ? -8.216 5.831 18.248 1.00 86.94 150 VAL A N 1
ATOM 1161 C CA . VAL A 1 150 ? -7.623 4.675 18.924 1.00 86.94 150 VAL A CA 1
ATOM 1162 C C . VAL A 1 150 ? -8.024 4.731 20.389 1.00 86.94 150 VAL A C 1
ATOM 1164 O O . VAL A 1 150 ? -7.600 5.614 21.129 1.00 86.94 150 VAL A O 1
ATOM 1167 N N . ASP A 1 151 ? -8.815 3.756 20.814 1.00 86.69 151 ASP A N 1
ATOM 1168 C CA . ASP A 1 151 ? -9.237 3.586 22.197 1.00 86.69 151 ASP A CA 1
ATOM 1169 C C . ASP A 1 151 ? -8.442 2.426 22.811 1.00 86.69 151 ASP A C 1
ATOM 1171 O O . ASP A 1 151 ? -8.755 1.244 22.617 1.00 86.69 151 ASP A O 1
ATOM 1175 N N . ILE A 1 152 ? -7.367 2.778 23.519 1.00 82.50 152 ILE A N 1
ATOM 1176 C CA . ILE A 1 152 ? -6.448 1.830 24.164 1.00 82.50 152 ILE A CA 1
ATOM 1177 C C . ILE A 1 152 ? -7.143 1.116 25.335 1.00 82.50 152 ILE A C 1
ATOM 1179 O O . ILE A 1 152 ? -6.943 -0.084 25.533 1.00 82.50 152 ILE A O 1
ATOM 1183 N N . GLU A 1 153 ? -8.006 1.818 26.078 1.00 84.94 153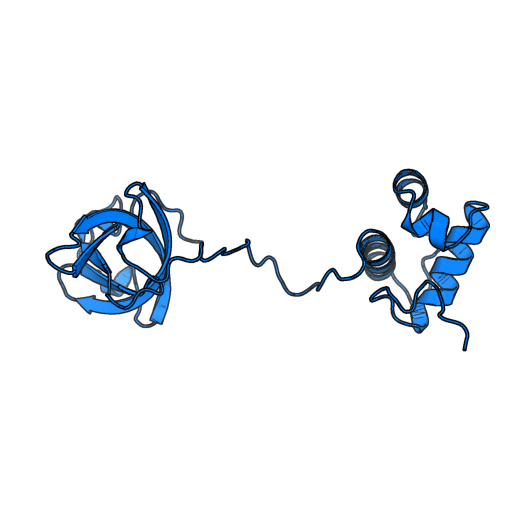 GLU A N 1
ATOM 1184 C CA . GLU A 1 153 ? -8.725 1.265 27.233 1.00 84.94 153 GLU A CA 1
ATOM 1185 C C . GLU A 1 153 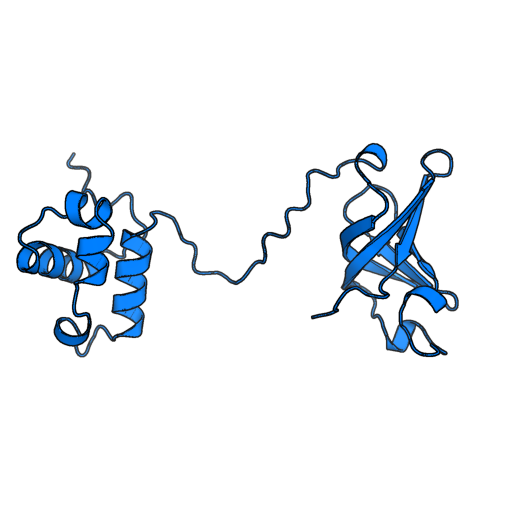? -9.681 0.148 26.809 1.00 84.94 153 GLU A C 1
ATOM 1187 O O . GLU A 1 153 ? -9.759 -0.909 27.442 1.00 84.94 153 GLU A O 1
ATOM 1192 N N . ARG A 1 154 ? -10.392 0.359 25.698 1.00 84.75 154 ARG A N 1
ATOM 1193 C CA . ARG A 1 154 ? -11.348 -0.607 25.148 1.00 84.75 154 ARG A CA 1
ATOM 1194 C C . ARG A 1 154 ? -10.740 -1.548 24.121 1.00 84.75 154 ARG A C 1
ATOM 1196 O O . ARG A 1 154 ? -11.452 -2.445 23.670 1.00 84.75 154 ARG A O 1
ATOM 1203 N N . LYS A 1 155 ? -9.466 -1.362 23.756 1.00 83.94 155 LYS A N 1
ATOM 1204 C CA . LYS A 1 155 ? -8.779 -2.087 22.675 1.00 83.94 155 LYS A CA 1
ATOM 1205 C C . LYS A 1 155 ? -9.581 -2.016 21.378 1.00 83.94 155 LYS A C 1
ATOM 1207 O O . LYS A 1 155 ? -9.962 -3.031 20.801 1.00 83.94 155 LYS A O 1
ATOM 1212 N N . ARG A 1 156 ? -9.930 -0.808 20.945 1.00 85.75 156 ARG A N 1
ATOM 1213 C CA . ARG A 1 156 ? -10.704 -0.594 19.718 1.00 85.75 156 ARG A CA 1
ATOM 1214 C C . ARG A 1 156 ? -10.012 0.439 18.857 1.00 85.75 156 ARG A C 1
ATOM 1216 O O . ARG A 1 156 ? -9.680 1.517 19.326 1.00 85.75 156 ARG A O 1
ATOM 1223 N N . VAL A 1 157 ? -9.861 0.120 17.579 1.00 89.31 157 VAL A N 1
ATOM 1224 C CA . VAL A 1 157 ? -9.319 1.050 16.590 1.00 89.31 157 VAL A CA 1
ATOM 1225 C C . VAL A 1 157 ? -10.418 1.377 15.596 1.00 89.31 157 VAL A C 1
ATOM 1227 O O . VAL A 1 157 ? -11.023 0.481 14.999 1.00 89.31 157 VAL A O 1
ATOM 1230 N N . GLN A 1 158 ? -10.709 2.664 15.438 1.00 91.25 158 GLN A N 1
ATOM 1231 C CA . GLN A 1 158 ? -11.655 3.132 14.444 1.00 91.25 158 GLN A CA 1
ATOM 1232 C C . GLN A 1 158 ? -10.910 3.456 13.156 1.00 91.25 158 GLN A C 1
ATOM 1234 O O . GLN A 1 158 ? -10.029 4.314 13.114 1.00 91.25 158 GLN A O 1
ATOM 1239 N N . LEU A 1 159 ? -11.284 2.753 12.093 1.00 92.19 159 LEU A N 1
ATOM 1240 C CA . LEU A 1 159 ? -10.641 2.845 10.794 1.00 92.19 159 LEU A CA 1
ATOM 1241 C C . LEU A 1 159 ? -11.583 3.471 9.763 1.00 92.19 159 LEU A C 1
ATOM 1243 O O . LEU A 1 159 ? -12.813 3.424 9.870 1.00 92.19 159 LEU A O 1
ATOM 1247 N N . SER A 1 160 ? -10.989 4.049 8.728 1.00 90.88 160 SER A N 1
ATOM 1248 C CA . SER A 1 160 ? -11.694 4.631 7.595 1.00 90.88 160 SER A CA 1
ATOM 1249 C C . SER A 1 160 ? -11.006 4.274 6.293 1.00 90.88 160 SER A C 1
ATOM 1251 O O . SER A 1 160 ? -9.799 4.428 6.158 1.00 90.88 160 SER A O 1
ATOM 1253 N N . MET A 1 161 ? -11.776 3.847 5.301 1.00 89.00 161 MET A N 1
ATOM 1254 C CA . MET A 1 161 ? -11.286 3.687 3.929 1.00 89.00 161 MET A CA 1
ATOM 1255 C C . MET A 1 161 ? -11.518 4.958 3.100 1.00 89.00 161 MET A C 1
ATOM 1257 O O . MET A 1 161 ? -11.021 5.088 1.982 1.00 89.00 161 MET A O 1
ATOM 1261 N N . LYS A 1 162 ? -12.271 5.920 3.645 1.00 84.12 162 LYS A N 1
ATOM 1262 C CA . LYS A 1 162 ? -12.608 7.180 2.989 1.00 84.12 162 LYS A CA 1
ATOM 1263 C C . LYS A 1 162 ? -11.387 8.092 2.881 1.00 84.12 162 LYS A C 1
ATOM 1265 O O . LYS A 1 162 ? -10.688 8.337 3.862 1.00 84.12 162 LYS A O 1
ATOM 1270 N N . GLY A 1 163 ? -11.167 8.640 1.686 1.00 73.75 163 GLY A N 1
ATOM 1271 C CA . GLY A 1 163 ? -10.035 9.528 1.403 1.00 73.75 163 GLY A CA 1
ATOM 1272 C C . GLY A 1 163 ? -8.697 8.800 1.253 1.00 73.75 163 GLY A C 1
ATOM 1273 O O . GLY A 1 163 ? -7.675 9.455 1.075 1.00 73.75 163 GLY A O 1
ATOM 1274 N N . VAL A 1 164 ? -8.703 7.465 1.287 1.00 74.81 164 VAL A N 1
ATOM 1275 C CA . VAL A 1 164 ? -7.533 6.636 1.017 1.00 74.81 164 VAL A CA 1
ATOM 1276 C C . VAL A 1 164 ? -7.737 5.988 -0.347 1.00 74.81 164 VAL A C 1
ATOM 1278 O O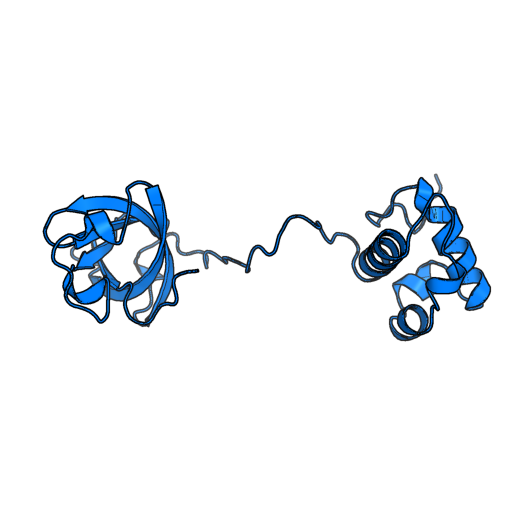 . VAL A 1 164 ? -8.672 5.212 -0.538 1.00 74.81 164 VAL A O 1
ATOM 1281 N N . GLY A 1 165 ? -6.911 6.364 -1.325 1.00 63.09 165 GLY A N 1
ATOM 1282 C CA . GLY A 1 165 ? -6.985 5.796 -2.669 1.00 63.09 165 GLY A CA 1
ATOM 1283 C C . GLY A 1 165 ? -6.715 4.295 -2.620 1.00 63.09 165 GLY A C 1
ATOM 1284 O O . GLY A 1 165 ? -5.578 3.886 -2.389 1.00 63.09 165 GLY A O 1
ATOM 1285 N N . GLN A 1 166 ? -7.756 3.490 -2.819 1.00 63.44 166 GLN A N 1
ATOM 1286 C CA . GLN A 1 166 ? -7.613 2.052 -3.031 1.00 63.44 166 GLN A CA 1
ATOM 1287 C C . GLN A 1 166 ? -6.988 1.872 -4.423 1.00 63.44 166 GLN A C 1
ATOM 1289 O O . GLN A 1 166 ? -7.475 2.475 -5.382 1.00 63.44 166 GLN A O 1
ATOM 1294 N N . ASN A 1 167 ? -5.861 1.158 -4.510 1.00 47.69 167 ASN A N 1
ATOM 1295 C CA . ASN A 1 167 ? -5.213 0.846 -5.792 1.00 47.69 167 ASN A CA 1
ATOM 1296 C C . ASN A 1 167 ? -5.906 -0.340 -6.456 1.00 47.69 167 ASN A C 1
ATOM 1298 O O . ASN A 1 167 ? -6.216 -1.296 -5.712 1.00 47.69 167 ASN A O 1
#

pLDDT: mean 75.55, std 13.92, range [35.59, 92.75]

Sequence (167 aa):
NAAYPLDSSAVHPESYHIVERMAADLNCGIMELIANEEKRREIKLEKYITPSVGLPTLKDIVQELAKPGRDPRSKIKEFSFADIHSMEDLVPGMVVPGIVTNVTKFGAFVDIGIKQDGLVHISNMSNSYVSDPSKIVKLHQHVMVKILDVDIERKRVQLSMKGVGQN

Secondary structure (DSSP, 8-state):
----TTTTS---GGGHHHHHHHHHHTT--HHHHHH-HHHHHH--GGGG--SSS-HHHHHHHHHHHHSTT---S---------S--SGGGPPTT-EEEEEEEEEETTEEEEE-SSSSPEEEEGGGT-SS--S-GGGT--TT-EEEEEEEEEETTTTEEEEE-TTS---

Radius of gyration: 24.82 Å; chains: 1; bounding box: 68×26×58 Å

Foldseek 3Di:
DDDDPCVLFPDDPVCVVVLVVLCVVLVHDSVCLLVDPVSLVVDPCVVSDDPVAHPVNSVVNSVRSPPRDPDPPDPPVPQPPVVPQDLVPDDAFDKAKWFFAAFDQQFTWTHRNYPATETEGQVQAEPDRDRGVCVSDPHRDIAIWGFHDGDPVVRYTHIGSYPPDGD